Protein AF-Q2HRL3-F1 (afdb_monomer_lite)

Organism: Medicago truncatula (NCBI:txid3880)

Structure (mmCIF, N/CA/C/O backbone):
data_AF-Q2HRL3-F1
#
_entry.id   AF-Q2HRL3-F1
#
loop_
_atom_site.group_PDB
_atom_site.id
_atom_site.type_symbol
_atom_site.label_atom_id
_atom_site.label_alt_id
_atom_site.label_comp_id
_atom_site.label_asym_id
_atom_site.label_entity_id
_atom_site.label_seq_id
_atom_site.pdbx_PDB_ins_code
_atom_site.Cartn_x
_atom_site.Cartn_y
_atom_site.Cartn_z
_atom_site.occupancy
_atom_site.B_iso_or_equiv
_atom_site.auth_seq_id
_atom_site.auth_comp_id
_atom_site.auth_asym_id
_atom_site.auth_atom_id
_atom_site.pdbx_PDB_model_num
ATOM 1 N N . MET A 1 1 ? -5.397 3.783 35.786 1.00 49.31 1 MET A N 1
ATOM 2 C CA . MET A 1 1 ? -4.956 3.865 34.378 1.00 49.31 1 MET A CA 1
ATOM 3 C C . MET A 1 1 ? -6.092 3.307 33.542 1.00 49.31 1 MET A C 1
ATOM 5 O O . MET A 1 1 ? -6.297 2.099 33.547 1.00 49.31 1 MET A O 1
ATOM 9 N N . SER A 1 2 ? -6.947 4.185 33.018 1.00 52.50 2 SER A N 1
ATOM 10 C CA . SER A 1 2 ? -8.260 3.784 32.506 1.00 52.50 2 SER A CA 1
ATOM 11 C C . SER A 1 2 ? -8.126 3.059 31.171 1.00 52.50 2 SER A C 1
ATOM 13 O O . SER A 1 2 ? -7.244 3.355 30.371 1.00 52.50 2 SER A O 1
ATOM 15 N N . VAL A 1 3 ? -9.019 2.103 30.916 1.00 60.94 3 VAL A N 1
ATOM 16 C CA . VAL A 1 3 ? -9.047 1.291 29.686 1.00 60.94 3 VAL A CA 1
ATOM 17 C C . VAL A 1 3 ? -9.097 2.173 28.423 1.00 60.94 3 VAL A C 1
ATOM 19 O O . VAL A 1 3 ? -8.489 1.825 27.410 1.00 60.94 3 VAL A O 1
ATOM 22 N N . GLN A 1 4 ? -9.717 3.361 28.498 1.00 55.03 4 GLN A N 1
ATOM 23 C CA . GLN A 1 4 ? -9.655 4.381 27.443 1.00 55.03 4 GLN A CA 1
ATOM 24 C C . GLN A 1 4 ? -8.222 4.825 27.092 1.00 55.03 4 GLN A C 1
ATOM 26 O O . GLN A 1 4 ? -7.912 4.944 25.908 1.00 55.03 4 GLN A O 1
ATOM 31 N N . ASP A 1 5 ? -7.331 5.017 28.067 1.00 53.88 5 ASP A N 1
ATOM 32 C CA . ASP A 1 5 ? -5.960 5.490 27.824 1.00 53.88 5 ASP A CA 1
ATOM 33 C C . ASP A 1 5 ? -5.135 4.437 27.071 1.00 53.88 5 ASP A C 1
ATOM 35 O O . ASP A 1 5 ? -4.342 4.764 26.185 1.00 53.88 5 ASP A O 1
ATOM 39 N N . ALA A 1 6 ? -5.371 3.152 27.354 1.00 58.97 6 ALA A N 1
ATOM 40 C CA . ALA A 1 6 ? -4.734 2.042 26.648 1.00 58.97 6 ALA A CA 1
ATOM 41 C C . ALA A 1 6 ? -5.217 1.920 25.191 1.00 58.97 6 ALA A C 1
ATOM 43 O O . ALA A 1 6 ? -4.416 1.644 24.293 1.00 58.97 6 ALA A O 1
ATOM 44 N N . ILE A 1 7 ? -6.508 2.163 24.938 1.00 60.41 7 ILE A N 1
ATOM 45 C CA . ILE A 1 7 ? -7.090 2.171 23.587 1.00 60.41 7 ILE A CA 1
ATOM 46 C C . ILE A 1 7 ? -6.554 3.360 22.781 1.00 60.41 7 ILE A C 1
ATOM 48 O O . ILE A 1 7 ? -6.109 3.181 21.647 1.00 60.41 7 ILE A O 1
ATOM 52 N N . VAL A 1 8 ? -6.526 4.558 23.372 1.00 60.56 8 VAL A N 1
ATOM 53 C CA . VAL A 1 8 ? -6.004 5.775 22.728 1.00 60.56 8 VAL A CA 1
ATOM 54 C C . VAL A 1 8 ? -4.505 5.647 22.441 1.00 60.56 8 VAL A C 1
ATOM 56 O O . VAL A 1 8 ? -4.049 6.006 21.354 1.00 60.56 8 VAL A O 1
ATOM 59 N N . THR A 1 9 ? -3.735 5.063 23.360 1.00 60.50 9 THR A N 1
ATOM 60 C CA . THR A 1 9 ? -2.299 4.817 23.162 1.00 60.50 9 THR A CA 1
ATOM 61 C C . THR A 1 9 ? -2.055 3.789 22.055 1.00 60.50 9 THR A C 1
ATOM 63 O O . THR A 1 9 ? -1.253 4.049 21.159 1.00 60.50 9 THR A O 1
ATOM 66 N N . LYS A 1 10 ? -2.803 2.673 22.021 1.00 61.19 10 LYS A N 1
ATOM 67 C CA . LYS A 1 10 ? -2.750 1.705 20.907 1.00 61.19 10 LYS A CA 1
ATOM 68 C C . LYS A 1 10 ? -3.118 2.341 19.566 1.00 61.19 10 LYS A C 1
ATOM 70 O O . LYS A 1 10 ? -2.436 2.106 18.573 1.00 61.19 10 LYS A O 1
ATOM 75 N N . PHE A 1 11 ? -4.149 3.180 19.528 1.00 63.16 11 PHE A N 1
ATOM 76 C CA . PHE A 1 11 ? -4.565 3.877 18.313 1.00 63.16 11 PHE A CA 1
ATOM 77 C C . PHE A 1 11 ? -3.486 4.843 17.792 1.00 63.16 11 PHE A C 1
ATOM 79 O O . PHE A 1 11 ? -3.196 4.876 16.593 1.00 63.16 11 PHE A O 1
ATOM 86 N N . ASN A 1 12 ? -2.843 5.593 18.692 1.00 60.88 12 ASN A N 1
ATOM 87 C CA . ASN A 1 12 ? -1.748 6.501 18.346 1.00 60.88 12 ASN A CA 1
ATOM 88 C C . ASN A 1 12 ? -0.486 5.757 17.889 1.00 60.88 12 ASN A C 1
ATOM 90 O O . ASN A 1 12 ? 0.169 6.208 16.949 1.00 60.88 12 ASN A O 1
ATOM 94 N N . LEU A 1 13 ? -0.186 4.599 18.483 1.00 63.16 13 LEU A N 1
ATOM 95 C CA . LEU A 1 13 ? 0.903 3.730 18.033 1.00 63.16 13 LEU A CA 1
ATOM 96 C C . LEU A 1 13 ? 0.655 3.231 16.604 1.00 63.16 13 LEU A C 1
ATOM 98 O O . LEU A 1 13 ? 1.516 3.399 15.747 1.00 63.16 13 LEU A O 1
ATOM 102 N N . ILE A 1 14 ? -0.549 2.740 16.296 1.00 64.06 14 ILE A N 1
ATOM 103 C CA . ILE A 1 14 ? -0.907 2.241 14.954 1.00 64.06 14 ILE A CA 1
ATOM 104 C C . ILE A 1 14 ? -0.824 3.346 13.896 1.00 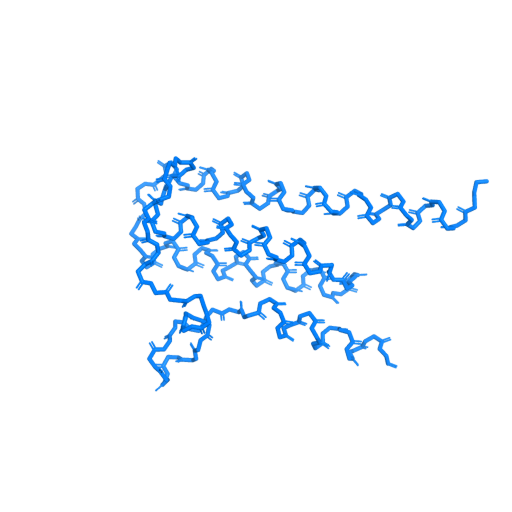64.06 14 ILE A C 1
ATOM 106 O O . ILE A 1 14 ? -0.359 3.108 12.777 1.00 64.06 14 ILE A O 1
ATOM 110 N N . LYS A 1 15 ? -1.253 4.565 14.246 1.00 62.41 15 LYS A N 1
ATOM 111 C CA . LYS A 1 15 ? -1.208 5.729 13.353 1.00 62.41 15 LYS A CA 1
ATOM 112 C C . LYS A 1 15 ? 0.202 6.005 12.829 1.00 62.41 15 LYS A C 1
ATOM 114 O O . LYS A 1 15 ? 0.333 6.443 11.687 1.00 62.41 15 LYS A O 1
ATOM 119 N N . CYS A 1 16 ? 1.226 5.756 13.640 1.00 64.06 16 CYS A N 1
ATOM 120 C CA . CYS A 1 16 ? 2.621 5.994 13.283 1.00 64.06 16 CYS A CA 1
ATOM 121 C C . CYS A 1 16 ? 3.315 4.720 12.787 1.00 64.06 16 CYS A C 1
ATOM 123 O O . CYS A 1 16 ? 4.016 4.763 11.779 1.00 64.06 16 CYS A O 1
ATOM 125 N N . GLU A 1 17 ? 3.092 3.584 13.445 1.00 74.44 17 GLU A N 1
ATOM 126 C CA . GLU A 1 17 ? 3.830 2.346 13.199 1.00 74.44 17 GLU A CA 1
ATOM 127 C C . GLU A 1 17 ? 3.462 1.711 11.856 1.00 74.44 17 GLU A C 1
ATOM 129 O O . GLU A 1 17 ? 4.346 1.374 11.070 1.00 74.44 17 GLU A O 1
ATOM 134 N N . LEU A 1 18 ? 2.167 1.588 11.545 1.00 74.44 18 LEU A N 1
ATOM 135 C CA . LEU A 1 18 ? 1.711 0.942 10.316 1.00 74.44 18 LEU A CA 1
ATOM 136 C C . LEU A 1 18 ? 2.263 1.617 9.046 1.00 74.44 18 LEU A C 1
ATOM 138 O O . LEU A 1 18 ? 2.893 0.926 8.235 1.00 74.44 18 LEU A O 1
ATOM 142 N N . PRO A 1 19 ? 2.051 2.933 8.828 1.00 74.56 19 PRO A N 1
ATOM 143 C CA . PRO A 1 19 ? 2.570 3.590 7.637 1.00 74.56 19 PRO A CA 1
ATOM 144 C C . PRO A 1 19 ? 4.099 3.586 7.622 1.00 74.56 19 PRO A C 1
ATOM 146 O O . PRO A 1 19 ? 4.672 3.325 6.568 1.00 74.56 19 PRO A O 1
ATOM 149 N N . PHE A 1 20 ? 4.764 3.782 8.766 1.00 78.62 20 PHE A N 1
ATOM 150 C CA . PHE A 1 20 ? 6.226 3.742 8.850 1.00 78.62 20 PHE A CA 1
ATOM 151 C C . PHE A 1 20 ? 6.788 2.378 8.433 1.00 78.62 20 PHE A C 1
ATOM 153 O O . PHE A 1 20 ? 7.697 2.300 7.611 1.00 78.62 20 PHE A O 1
ATOM 160 N N . ARG A 1 21 ? 6.193 1.284 8.915 1.00 80.31 21 ARG A N 1
ATOM 161 C CA . ARG A 1 21 ? 6.623 -0.085 8.602 1.00 80.31 21 ARG A CA 1
ATOM 162 C C . ARG A 1 21 ? 6.420 -0.431 7.126 1.00 80.31 21 ARG A C 1
ATOM 164 O O . ARG A 1 21 ? 7.227 -1.154 6.541 1.00 80.31 21 ARG A O 1
ATOM 171 N N . ILE A 1 22 ? 5.357 0.088 6.508 1.00 78.44 22 ILE A N 1
ATOM 172 C CA . ILE A 1 22 ? 5.103 -0.071 5.069 1.00 78.44 22 ILE A CA 1
ATOM 173 C C . ILE A 1 22 ? 6.103 0.750 4.250 1.00 78.44 22 ILE A C 1
ATOM 175 O O . ILE A 1 22 ? 6.678 0.213 3.304 1.00 78.44 22 ILE A O 1
ATOM 179 N N . ILE A 1 23 ? 6.347 2.007 4.629 1.00 76.31 23 ILE A N 1
ATOM 180 C CA . ILE A 1 23 ? 7.321 2.889 3.972 1.00 76.31 23 ILE A CA 1
ATOM 181 C C . ILE A 1 23 ? 8.722 2.274 4.041 1.00 76.31 23 ILE A C 1
ATOM 183 O O . ILE A 1 23 ? 9.362 2.118 3.008 1.00 76.31 23 ILE A O 1
ATOM 187 N N . TYR A 1 24 ? 9.146 1.803 5.213 1.00 80.38 24 TYR A N 1
ATOM 188 C CA . TYR A 1 24 ? 10.445 1.159 5.398 1.00 80.38 24 TYR A CA 1
ATOM 189 C C . TYR A 1 24 ? 10.616 -0.098 4.525 1.00 80.38 24 TYR A C 1
ATOM 191 O O . TYR A 1 24 ? 11.650 -0.301 3.887 1.00 80.38 24 TYR A O 1
ATOM 199 N N . ARG A 1 25 ? 9.578 -0.944 4.419 1.00 78.38 25 ARG A N 1
ATOM 200 C CA . ARG A 1 25 ? 9.605 -2.107 3.509 1.00 78.38 25 ARG A CA 1
ATOM 201 C C . ARG A 1 25 ? 9.708 -1.687 2.045 1.00 78.38 25 ARG A C 1
ATOM 203 O O . ARG A 1 25 ? 10.449 -2.309 1.289 1.00 78.38 25 ARG A O 1
ATOM 210 N N . ILE A 1 26 ? 8.972 -0.650 1.658 1.00 75.69 26 ILE A N 1
ATOM 211 C CA . ILE A 1 26 ? 8.984 -0.081 0.309 1.00 75.69 26 ILE A CA 1
ATOM 212 C C . ILE A 1 26 ? 10.379 0.454 -0.052 1.00 75.69 26 ILE A C 1
ATOM 214 O O . ILE A 1 26 ? 10.873 0.178 -1.146 1.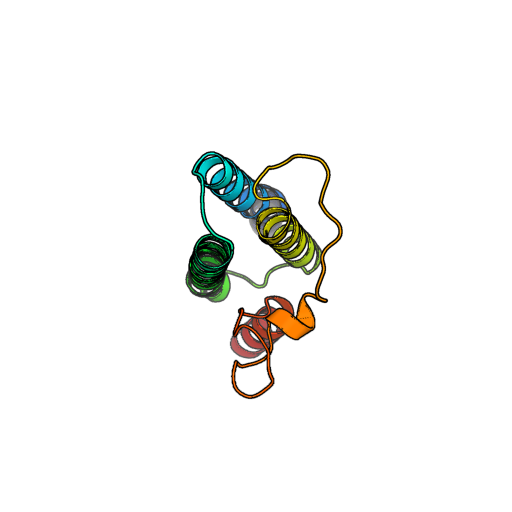00 75.69 26 ILE A O 1
ATOM 218 N N . GLU A 1 27 ? 11.035 1.165 0.864 1.00 73.06 27 GLU A N 1
ATOM 219 C CA . GLU A 1 27 ? 12.397 1.679 0.683 1.00 73.06 27 GLU A CA 1
ATOM 220 C C . GLU A 1 27 ? 13.420 0.550 0.529 1.00 73.06 27 GLU A C 1
ATOM 222 O O . GLU A 1 27 ? 14.229 0.563 -0.400 1.00 73.06 27 GLU A O 1
ATOM 227 N N . ASN A 1 28 ? 13.313 -0.496 1.350 1.00 76.06 28 ASN A N 1
ATOM 228 C CA . ASN A 1 28 ? 14.180 -1.670 1.244 1.00 76.06 28 ASN A CA 1
ATOM 229 C C . ASN A 1 28 ? 13.979 -2.467 -0.055 1.00 76.06 28 ASN A C 1
ATOM 231 O O . ASN A 1 28 ? 14.882 -3.180 -0.494 1.00 76.06 28 ASN A O 1
ATOM 235 N N . TRP A 1 29 ? 12.807 -2.385 -0.684 1.00 72.50 29 TRP A N 1
ATOM 236 C CA . TRP A 1 29 ? 12.553 -3.024 -1.980 1.00 72.50 29 TRP A CA 1
ATOM 237 C C . TRP A 1 29 ? 12.970 -2.162 -3.157 1.00 72.50 29 TRP A C 1
ATOM 239 O O . TRP A 1 29 ? 13.383 -2.688 -4.185 1.00 72.50 29 TRP A O 1
ATOM 249 N N . SER A 1 30 ? 12.898 -0.847 -2.997 1.00 62.03 30 SER A N 1
ATOM 250 C CA . SER A 1 30 ? 13.290 0.137 -3.997 1.00 62.03 30 SER A CA 1
ATOM 251 C C . SER A 1 30 ? 14.765 0.043 -4.411 1.00 62.03 30 SER A C 1
ATOM 253 O O . SER A 1 30 ? 15.091 0.343 -5.561 1.00 62.03 30 SER A O 1
ATOM 255 N N . SER A 1 31 ? 15.657 -0.401 -3.521 1.00 57.06 31 SER A N 1
ATOM 256 C CA . SER A 1 31 ? 17.078 -0.577 -3.850 1.00 57.06 31 SER A CA 1
ATOM 257 C C . SER A 1 31 ? 17.337 -1.704 -4.859 1.00 57.06 31 SER A C 1
ATOM 259 O O . SER A 1 31 ? 18.393 -1.734 -5.488 1.00 57.06 31 SER A O 1
ATOM 261 N N . LYS A 1 32 ? 16.371 -2.610 -5.060 1.00 61.62 32 LYS A N 1
ATOM 262 C CA . LYS A 1 32 ? 16.451 -3.715 -6.018 1.00 61.62 32 LYS A CA 1
ATOM 263 C C . LYS A 1 32 ? 15.860 -3.244 -7.349 1.00 61.62 32 LYS A C 1
ATOM 265 O O . LYS A 1 32 ? 14.741 -2.736 -7.376 1.00 61.62 32 LYS A O 1
ATOM 270 N N . PHE A 1 33 ? 16.587 -3.401 -8.456 1.00 67.12 33 PHE A N 1
ATOM 271 C CA . PHE A 1 33 ? 16.162 -3.005 -9.810 1.00 67.12 33 PHE A CA 1
ATOM 272 C C . PHE A 1 33 ? 14.920 -3.788 -10.290 1.00 67.12 33 PHE A C 1
ATOM 274 O O . PHE A 1 33 ? 15.005 -4.704 -11.100 1.00 67.12 33 PHE A O 1
ATOM 281 N N . LEU A 1 34 ? 13.741 -3.449 -9.769 1.00 74.94 34 LEU A N 1
ATOM 282 C CA . LEU A 1 34 ? 12.471 -4.096 -10.090 1.00 74.94 34 LEU A CA 1
ATOM 283 C C . LEU A 1 34 ? 11.799 -3.421 -11.286 1.00 74.94 34 LEU A C 1
ATOM 285 O O . LEU A 1 34 ? 11.704 -2.188 -11.343 1.00 74.94 34 LEU A O 1
ATOM 289 N N . SER A 1 35 ? 11.250 -4.243 -12.183 1.00 83.25 35 SER A N 1
ATOM 290 C CA . SER A 1 35 ? 10.351 -3.807 -13.255 1.00 83.25 35 SER A CA 1
ATOM 291 C C . SER A 1 35 ? 9.043 -3.231 -12.692 1.00 83.25 35 SER A C 1
ATOM 293 O O . SER A 1 35 ? 8.659 -3.522 -11.556 1.00 83.25 35 SER A O 1
ATOM 295 N N . TYR A 1 36 ? 8.311 -2.443 -13.489 1.00 81.06 36 TYR A N 1
ATOM 296 C CA . TYR A 1 36 ? 7.003 -1.901 -13.083 1.00 81.06 36 TYR A CA 1
ATOM 297 C C . TYR A 1 36 ? 6.013 -2.995 -12.664 1.00 81.06 36 TYR A C 1
ATOM 299 O O . TYR A 1 36 ? 5.337 -2.857 -11.645 1.00 81.06 36 TYR A O 1
ATOM 307 N N . ALA A 1 37 ? 5.975 -4.106 -13.405 1.00 84.25 37 ALA A N 1
ATOM 308 C CA . ALA A 1 37 ? 5.144 -5.258 -13.068 1.00 84.25 37 ALA A CA 1
ATOM 309 C C . ALA A 1 37 ? 5.561 -5.898 -11.730 1.00 84.25 37 ALA A C 1
ATOM 311 O O . ALA A 1 37 ? 4.702 -6.225 -10.912 1.00 84.25 37 ALA A O 1
ATOM 312 N N . GLY A 1 38 ? 6.869 -6.007 -11.464 1.00 86.69 38 GLY A N 1
ATOM 313 C CA . GLY A 1 38 ? 7.386 -6.502 -10.186 1.00 86.69 38 GLY A CA 1
ATOM 314 C C . GLY A 1 38 ? 7.002 -5.603 -9.008 1.00 86.69 38 GLY A C 1
ATOM 315 O O . GLY A 1 38 ? 6.519 -6.089 -7.986 1.00 86.69 38 GLY A O 1
ATOM 316 N N . ARG A 1 39 ? 7.123 -4.279 -9.167 1.00 85.50 39 ARG A N 1
ATOM 317 C CA . ARG A 1 39 ? 6.696 -3.303 -8.145 1.00 85.50 39 ARG A CA 1
ATOM 318 C C . ARG A 1 39 ? 5.200 -3.390 -7.868 1.00 85.50 39 ARG A C 1
ATOM 320 O O . ARG A 1 39 ? 4.793 -3.378 -6.710 1.00 85.50 39 ARG A O 1
ATOM 327 N N . LEU A 1 40 ? 4.387 -3.521 -8.915 1.00 87.00 40 LEU A N 1
ATOM 328 C CA . LEU A 1 40 ? 2.943 -3.689 -8.789 1.00 87.00 40 LEU A CA 1
ATOM 329 C C . LEU A 1 40 ? 2.584 -4.956 -8.003 1.00 87.00 40 LEU A C 1
ATOM 331 O O . LEU A 1 40 ? 1.730 -4.908 -7.118 1.00 87.00 40 LEU A O 1
ATOM 335 N N . GLN A 1 41 ? 3.244 -6.076 -8.296 1.00 88.25 41 GLN A N 1
ATOM 336 C CA . GLN A 1 41 ? 3.009 -7.335 -7.592 1.00 88.25 41 GLN A CA 1
ATOM 337 C C . GLN A 1 41 ? 3.389 -7.240 -6.107 1.00 88.25 41 GLN A C 1
ATOM 339 O O . GLN A 1 41 ? 2.643 -7.713 -5.249 1.00 88.25 41 GLN A O 1
ATOM 344 N N . LEU A 1 42 ? 4.499 -6.567 -5.788 1.00 86.62 42 LEU A N 1
ATOM 345 C CA . LEU A 1 42 ? 4.902 -6.302 -4.404 1.00 86.62 42 LEU A CA 1
ATOM 346 C C . LEU A 1 42 ? 3.880 -5.435 -3.662 1.00 86.62 42 LEU A C 1
ATOM 348 O O . LEU A 1 42 ? 3.503 -5.766 -2.539 1.00 86.62 42 LEU A O 1
ATOM 352 N N . ILE A 1 43 ? 3.384 -4.367 -4.296 1.00 86.94 43 ILE A N 1
ATOM 353 C CA . ILE A 1 43 ? 2.329 -3.519 -3.720 1.00 86.94 43 ILE A CA 1
ATOM 354 C C . ILE A 1 43 ? 1.088 -4.356 -3.415 1.00 86.94 43 ILE A C 1
ATOM 356 O O . ILE A 1 43 ? 0.572 -4.283 -2.304 1.00 86.94 43 ILE A O 1
ATOM 360 N N . LYS A 1 44 ? 0.632 -5.189 -4.357 1.00 88.25 44 LYS A N 1
ATOM 361 C CA . LYS A 1 44 ? -0.524 -6.070 -4.138 1.00 88.25 44 LYS A CA 1
ATOM 362 C C . LYS A 1 44 ? -0.319 -7.005 -2.955 1.00 88.25 44 LYS A C 1
ATOM 364 O O . LYS A 1 44 ? -1.208 -7.115 -2.120 1.00 88.25 44 LYS A O 1
ATOM 369 N N . SER A 1 45 ? 0.851 -7.634 -2.863 1.00 87.56 45 SER A N 1
ATOM 370 C CA . SER A 1 45 ? 1.184 -8.533 -1.757 1.00 87.56 45 SER A CA 1
ATOM 371 C C . SER A 1 45 ? 1.178 -7.810 -0.404 1.00 87.56 45 SER A C 1
ATOM 373 O O . SER A 1 45 ? 0.605 -8.319 0.558 1.00 87.56 45 SER A O 1
ATOM 375 N N . VAL A 1 46 ? 1.739 -6.596 -0.320 1.00 85.06 46 VAL A N 1
ATOM 376 C CA . VAL A 1 46 ? 1.711 -5.800 0.922 1.00 85.06 46 VAL A CA 1
ATOM 377 C C . VAL A 1 46 ? 0.307 -5.373 1.278 1.00 85.06 46 VAL A C 1
ATOM 379 O O . VAL A 1 46 ? -0.086 -5.548 2.424 1.00 85.06 46 VAL A O 1
ATOM 382 N N . LEU A 1 47 ? -0.438 -4.816 0.325 1.00 84.62 47 LEU A N 1
ATOM 383 C CA . LEU A 1 47 ? -1.798 -4.348 0.569 1.00 84.62 47 LEU A CA 1
ATOM 384 C C . LEU A 1 47 ? -2.702 -5.498 1.007 1.00 84.62 47 LEU A C 1
ATOM 386 O O . LEU A 1 47 ? -3.470 -5.325 1.945 1.00 84.62 47 LEU A O 1
ATOM 390 N N . PHE A 1 48 ? -2.545 -6.678 0.406 1.00 85.69 48 PHE A N 1
ATOM 391 C CA . PHE A 1 48 ? -3.250 -7.879 0.832 1.00 85.69 48 PHE A CA 1
ATOM 392 C C . PHE A 1 48 ? -2.855 -8.306 2.250 1.00 85.69 48 PHE A C 1
ATOM 394 O O . PHE A 1 48 ? -3.724 -8.546 3.077 1.00 85.69 48 PHE A O 1
ATOM 401 N N . GLY A 1 49 ? -1.560 -8.331 2.583 1.00 83.81 49 GLY A N 1
ATOM 402 C CA . GLY A 1 49 ? -1.114 -8.637 3.947 1.00 83.81 49 GLY A CA 1
ATOM 403 C C . GLY A 1 49 ? -1.617 -7.623 4.980 1.00 83.81 49 GLY A C 1
ATOM 404 O O . GLY A 1 49 ? -2.018 -8.002 6.079 1.00 83.81 49 GLY A O 1
ATOM 405 N N . VAL A 1 50 ? -1.646 -6.337 4.614 1.00 80.00 50 VAL A N 1
ATOM 406 C CA . VAL A 1 50 ? -2.199 -5.276 5.460 1.00 80.00 50 VAL A CA 1
ATOM 407 C C . VAL A 1 50 ? -3.697 -5.494 5.657 1.00 80.00 50 VAL A C 1
ATOM 409 O O . VAL A 1 50 ? -4.184 -5.456 6.778 1.00 80.00 50 VAL A O 1
ATOM 412 N N . GLN A 1 51 ? -4.426 -5.779 4.587 1.00 78.75 51 GLN A N 1
ATOM 413 C CA . GLN A 1 51 ? -5.850 -6.058 4.656 1.00 78.75 51 GLN A CA 1
ATOM 414 C C . GLN A 1 51 ? -6.138 -7.274 5.546 1.00 78.75 51 GLN A C 1
ATOM 416 O O . GLN A 1 51 ? -6.897 -7.151 6.500 1.00 78.75 51 GLN A O 1
ATOM 421 N N . THR A 1 52 ? -5.526 -8.428 5.285 1.00 81.06 52 THR A N 1
ATOM 422 C CA . THR A 1 52 ? -5.838 -9.683 5.989 1.00 81.06 52 THR A CA 1
ATOM 423 C C . THR A 1 52 ? -5.508 -9.613 7.476 1.00 81.06 52 THR A C 1
ATOM 425 O O . THR A 1 52 ? -6.288 -10.100 8.287 1.00 81.06 52 THR A O 1
ATOM 428 N N . TYR A 1 53 ? -4.395 -8.974 7.845 1.00 81.06 53 TYR A N 1
ATOM 429 C CA . TYR A 1 53 ? -4.018 -8.835 9.248 1.00 81.06 53 TYR A CA 1
ATOM 430 C C . TYR A 1 53 ? -4.806 -7.719 9.939 1.00 81.06 53 TYR A C 1
ATOM 432 O O . TYR A 1 53 ? -5.457 -7.953 10.947 1.00 81.06 53 TYR A O 1
ATOM 440 N N . TRP A 1 54 ? -4.800 -6.498 9.398 1.00 74.25 54 TRP A N 1
ATOM 441 C CA . TRP A 1 54 ? -5.338 -5.345 10.124 1.00 74.25 54 TRP A CA 1
ATOM 442 C C . TRP A 1 54 ? -6.864 -5.291 10.124 1.00 74.25 54 TRP A C 1
ATOM 444 O O . TRP A 1 54 ? -7.422 -4.819 11.108 1.00 74.25 54 TRP A O 1
ATOM 454 N N . SER A 1 55 ? -7.544 -5.833 9.103 1.00 69.62 55 SER A N 1
ATOM 455 C CA . SER A 1 55 ? -9.020 -5.875 9.074 1.00 69.62 55 SER A CA 1
ATOM 456 C C . SER A 1 55 ? -9.632 -6.759 10.160 1.00 69.62 55 SER A C 1
ATOM 458 O O . SER A 1 55 ? -10.793 -6.572 10.508 1.00 69.62 55 SER A O 1
ATOM 460 N N . GLN A 1 56 ? -8.871 -7.718 10.693 1.00 68.38 56 GLN A N 1
ATOM 461 C CA . GLN A 1 56 ? -9.315 -8.554 11.808 1.00 68.38 56 GLN A CA 1
ATOM 462 C C . GLN A 1 56 ? -9.166 -7.846 13.152 1.00 68.38 56 GLN A C 1
ATOM 464 O O . GLN A 1 56 ? -9.869 -8.186 14.098 1.00 68.38 56 GLN A O 1
ATOM 469 N N . VAL A 1 57 ? -8.241 -6.888 13.244 1.00 71.00 57 VAL A N 1
ATOM 470 C CA . VAL A 1 57 ? -7.854 -6.290 14.520 1.00 71.00 57 VAL A CA 1
ATOM 471 C C . VAL A 1 57 ? -8.521 -4.925 14.714 1.00 71.00 57 VAL A C 1
ATOM 473 O O . VAL A 1 57 ? -9.002 -4.666 15.811 1.00 71.00 57 VAL A O 1
ATOM 476 N N . PHE A 1 58 ? -8.595 -4.061 13.685 1.00 71.06 58 PHE A N 1
ATOM 477 C CA . PHE A 1 58 ? -9.133 -2.696 13.819 1.00 71.06 58 PHE A CA 1
ATOM 478 C C . PHE A 1 58 ? -9.662 -2.073 12.513 1.00 71.06 58 PHE A C 1
ATOM 480 O O . PHE A 1 58 ? -9.223 -2.399 11.411 1.00 71.06 58 PHE A O 1
ATOM 487 N N . VAL A 1 59 ? -10.520 -1.056 12.660 1.00 75.56 59 VAL A N 1
ATOM 488 C CA . VAL A 1 59 ? -10.850 -0.098 11.590 1.00 75.56 59 VAL A CA 1
ATOM 489 C C . VAL A 1 59 ? -9.717 0.918 11.437 1.00 75.56 59 VAL A C 1
ATOM 491 O O . VAL A 1 59 ? -9.317 1.576 12.400 1.00 75.56 59 VAL A O 1
ATOM 494 N N . LEU A 1 60 ? -9.214 1.095 10.216 1.00 77.75 60 LEU A N 1
ATOM 495 C CA . LEU A 1 60 ? -8.113 2.011 9.933 1.00 77.75 60 LEU A CA 1
ATOM 496 C C . LEU A 1 60 ? -8.628 3.448 9.737 1.00 77.75 60 LEU A C 1
ATOM 498 O O . LEU A 1 60 ? -9.568 3.684 8.971 1.00 77.75 60 LEU A O 1
ATOM 502 N N . PRO A 1 61 ? -7.997 4.461 10.358 1.00 81.31 61 PRO A N 1
ATOM 503 C CA . PRO A 1 61 ? -8.363 5.848 10.115 1.00 81.31 61 PRO A CA 1
ATOM 504 C C . PRO A 1 61 ? -7.969 6.276 8.696 1.00 81.31 61 PRO A C 1
ATOM 506 O O . PRO A 1 61 ? -6.873 5.983 8.214 1.00 81.31 61 PRO A O 1
ATOM 509 N N . GLN A 1 62 ? -8.822 7.073 8.045 1.00 81.06 62 GLN A N 1
ATOM 510 C CA . GLN A 1 62 ? -8.627 7.499 6.650 1.00 81.06 62 GLN A CA 1
ATOM 511 C C . GLN A 1 62 ? -7.272 8.177 6.386 1.00 81.06 62 GLN A C 1
ATOM 513 O O . GLN A 1 62 ? -6.722 8.062 5.291 1.00 81.06 62 GLN A O 1
ATOM 518 N N . LYS A 1 63 ? -6.713 8.880 7.383 1.00 82.12 63 LYS A N 1
ATOM 519 C CA . LYS A 1 63 ? -5.388 9.514 7.283 1.00 82.12 63 LYS A CA 1
ATOM 520 C C . LYS A 1 63 ? -4.282 8.483 7.031 1.00 82.12 63 LYS A C 1
ATOM 522 O O . LYS A 1 63 ? -3.432 8.709 6.178 1.00 82.12 63 LYS A O 1
ATOM 527 N N . VAL A 1 64 ? -4.329 7.344 7.720 1.00 82.19 64 VAL A N 1
ATOM 528 C CA . VAL A 1 64 ? -3.344 6.263 7.568 1.00 82.19 64 VAL A CA 1
ATOM 529 C C . VAL A 1 64 ? -3.488 5.595 6.204 1.00 82.19 64 VAL A C 1
ATOM 531 O O . VAL A 1 64 ? -2.490 5.394 5.518 1.00 82.19 64 VAL A O 1
ATOM 534 N N . LEU A 1 65 ? -4.723 5.354 5.751 1.00 82.25 65 LEU A N 1
ATOM 535 C CA . LEU A 1 65 ? -4.977 4.809 4.412 1.00 82.25 65 LEU A CA 1
ATOM 536 C C . LEU A 1 65 ? -4.393 5.706 3.312 1.00 82.25 65 LEU A C 1
ATOM 538 O O . LEU A 1 65 ? -3.729 5.213 2.402 1.00 82.25 65 LEU A O 1
ATOM 542 N N . LYS A 1 66 ? -4.580 7.030 3.424 1.00 83.69 66 LYS A N 1
ATOM 543 C CA . LYS A 1 66 ? -4.010 8.010 2.485 1.00 83.69 66 LYS A CA 1
ATOM 544 C C . LYS A 1 66 ? -2.479 7.996 2.488 1.00 83.69 66 LYS A C 1
ATOM 546 O O . LYS A 1 66 ? -1.880 8.071 1.416 1.00 83.69 66 LYS A O 1
ATOM 551 N N . LEU A 1 67 ? -1.843 7.881 3.656 1.00 84.00 67 LEU A N 1
ATOM 552 C CA . LEU A 1 67 ? -0.381 7.782 3.758 1.00 84.00 67 LEU A CA 1
ATOM 553 C C . LEU A 1 67 ? 0.145 6.520 3.065 1.00 84.00 67 LEU A C 1
ATOM 555 O O . LEU A 1 67 ? 1.062 6.611 2.251 1.00 84.00 67 LEU A O 1
ATOM 559 N N . ILE A 1 68 ? -0.483 5.366 3.312 1.00 83.56 68 ILE A N 1
ATOM 560 C CA . ILE A 1 68 ? -0.117 4.092 2.675 1.00 83.56 68 ILE A CA 1
ATOM 561 C C . ILE A 1 68 ? -0.290 4.179 1.158 1.00 83.56 68 ILE A C 1
ATOM 563 O O . ILE A 1 68 ? 0.628 3.858 0.407 1.00 83.56 68 ILE A O 1
ATOM 567 N N . GLN A 1 69 ? -1.441 4.676 0.700 1.00 85.38 69 GLN A N 1
ATOM 568 C CA . GLN A 1 69 ? -1.728 4.875 -0.719 1.00 85.38 69 GLN A CA 1
ATOM 569 C C . GLN A 1 69 ? -0.681 5.778 -1.384 1.00 85.38 69 GLN A C 1
ATOM 571 O O . GLN A 1 69 ? -0.226 5.497 -2.492 1.00 85.38 69 GLN A O 1
ATOM 576 N N . THR A 1 70 ? -0.265 6.844 -0.697 1.00 84.25 70 THR A N 1
ATOM 577 C CA . THR A 1 70 ? 0.759 7.773 -1.189 1.00 84.25 70 THR A CA 1
ATOM 578 C C . THR A 1 70 ? 2.119 7.088 -1.294 1.00 84.25 70 THR A C 1
ATOM 580 O O . THR A 1 70 ? 2.755 7.178 -2.342 1.00 84.25 70 THR A O 1
ATOM 583 N N . ALA A 1 71 ? 2.530 6.333 -0.273 1.00 82.81 71 ALA A N 1
ATOM 584 C CA . ALA A 1 71 ? 3.777 5.570 -0.294 1.00 82.81 71 ALA A CA 1
ATOM 585 C C . ALA A 1 71 ? 3.805 4.536 -1.434 1.00 82.81 71 ALA A C 1
ATOM 587 O O . ALA A 1 71 ? 4.766 4.481 -2.203 1.00 82.81 71 ALA A O 1
ATOM 588 N N . CYS A 1 72 ? 2.724 3.768 -1.615 1.00 83.81 72 CYS A N 1
ATOM 589 C CA . CYS A 1 72 ? 2.611 2.810 -2.716 1.00 83.81 72 CYS A CA 1
ATOM 590 C C . CYS A 1 72 ? 2.627 3.503 -4.088 1.00 83.81 72 CYS A C 1
ATOM 592 O O . CYS A 1 72 ? 3.246 2.998 -5.025 1.00 83.81 72 CYS A O 1
ATOM 594 N N . ARG A 1 73 ? 1.991 4.676 -4.213 1.00 84.06 73 ARG A N 1
ATOM 595 C CA . ARG A 1 73 ? 1.995 5.478 -5.444 1.00 84.06 73 ARG A CA 1
ATOM 596 C C . ARG A 1 73 ? 3.395 5.964 -5.798 1.00 84.06 73 ARG A C 1
ATOM 598 O O . ARG A 1 73 ? 3.809 5.799 -6.943 1.00 84.06 73 ARG A O 1
ATOM 605 N N . VAL A 1 74 ? 4.130 6.517 -4.837 1.00 81.75 74 VAL A N 1
ATOM 606 C CA . VAL A 1 74 ? 5.515 6.965 -5.049 1.00 81.75 74 VAL A CA 1
ATOM 607 C C . VAL A 1 74 ? 6.405 5.782 -5.435 1.00 81.75 74 VAL A C 1
ATOM 609 O O . VAL A 1 74 ? 7.162 5.872 -6.401 1.00 81.75 74 VAL A O 1
ATOM 612 N N . PHE A 1 75 ? 6.262 4.641 -4.757 1.00 81.12 75 PHE A N 1
ATOM 613 C CA . PHE A 1 75 ? 7.029 3.437 -5.072 1.00 81.12 75 PHE A CA 1
ATOM 614 C C . PHE A 1 75 ? 6.780 2.917 -6.488 1.00 81.12 75 PHE A C 1
ATOM 616 O O . PHE A 1 75 ? 7.729 2.591 -7.202 1.00 81.12 75 PHE A O 1
ATOM 623 N N . LEU A 1 76 ? 5.515 2.870 -6.914 1.00 82.94 76 LEU A N 1
ATOM 624 C CA . LEU A 1 76 ? 5.139 2.364 -8.229 1.00 82.94 76 LEU A CA 1
ATOM 625 C C . LEU A 1 76 ? 5.803 3.168 -9.355 1.00 82.94 76 LEU A C 1
ATOM 62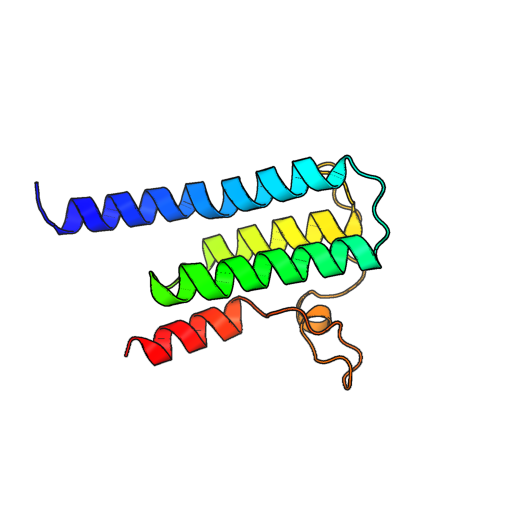7 O O . LEU A 1 76 ? 6.409 2.577 -10.248 1.00 82.94 76 LEU A O 1
ATOM 631 N N . TRP A 1 77 ? 5.727 4.502 -9.286 1.00 81.75 77 TRP A N 1
ATOM 632 C CA . TRP A 1 77 ? 6.167 5.395 -10.366 1.00 81.75 77 TRP A CA 1
ATOM 633 C C . TRP A 1 77 ? 7.644 5.787 -10.293 1.00 81.75 77 TRP A C 1
ATOM 635 O O . TRP A 1 77 ? 8.311 5.883 -11.322 1.00 81.75 77 TRP A O 1
ATOM 645 N N . THR A 1 78 ? 8.177 5.999 -9.093 1.00 77.00 78 THR A N 1
ATOM 646 C CA . THR A 1 78 ? 9.553 6.480 -8.907 1.00 77.00 78 THR A CA 1
ATOM 647 C C . THR A 1 78 ? 10.518 5.327 -8.680 1.00 77.00 78 THR A C 1
ATOM 649 O O . THR A 1 78 ? 11.652 5.371 -9.149 1.00 77.00 78 THR A O 1
ATOM 652 N N . GLY A 1 79 ? 10.085 4.269 -7.987 1.00 66.75 79 GLY A N 1
ATOM 653 C CA . GLY A 1 79 ? 10.953 3.154 -7.608 1.00 66.75 79 GLY A CA 1
ATOM 654 C C . GLY A 1 79 ? 12.062 3.513 -6.620 1.00 66.75 79 GLY A C 1
ATOM 655 O O . GLY A 1 79 ? 12.893 2.652 -6.371 1.00 66.75 79 GLY A O 1
ATOM 656 N N . LYS A 1 80 ? 12.083 4.747 -6.090 1.00 62.59 80 LYS A N 1
ATOM 657 C CA . LYS A 1 80 ? 12.946 5.300 -5.027 1.00 62.59 80 LYS A CA 1
ATOM 658 C C . LYS A 1 80 ? 12.159 6.283 -4.169 1.00 62.59 80 LYS A C 1
ATOM 660 O O . LYS A 1 80 ? 11.226 6.903 -4.673 1.00 62.59 80 LYS A O 1
ATOM 665 N N . SER A 1 81 ? 12.559 6.443 -2.906 1.00 56.88 81 SER A N 1
ATOM 666 C CA . SER A 1 81 ? 12.033 7.435 -1.949 1.00 56.88 81 SER A CA 1
ATOM 667 C C . SER A 1 81 ? 12.445 8.887 -2.263 1.00 56.88 81 SER A C 1
ATOM 669 O O . SER A 1 81 ? 12.374 9.758 -1.405 1.00 56.88 81 SER A O 1
ATOM 671 N N . GLY A 1 82 ? 12.874 9.165 -3.501 1.00 57.28 82 GLY A N 1
ATOM 672 C CA . GLY A 1 82 ? 13.188 10.510 -3.987 1.00 57.28 82 GLY A CA 1
ATOM 673 C C . GLY A 1 82 ? 11.976 11.236 -4.582 1.00 57.28 82 GLY A C 1
ATOM 674 O O . GLY A 1 82 ? 10.849 10.737 -4.551 1.00 57.28 82 GLY A O 1
ATOM 675 N N . THR A 1 83 ? 12.222 12.417 -5.161 1.00 53.19 83 THR A N 1
ATOM 676 C CA . THR A 1 83 ? 11.220 13.273 -5.818 1.00 53.19 83 THR A CA 1
ATOM 677 C C . THR A 1 83 ? 10.311 12.463 -6.740 1.00 53.19 83 THR A C 1
ATOM 679 O O . THR A 1 83 ? 10.754 11.844 -7.710 1.00 53.19 83 THR A O 1
ATOM 682 N N . SER A 1 84 ? 9.016 12.441 -6.404 1.00 57.31 84 SER A N 1
ATOM 683 C CA . SER A 1 84 ? 8.031 11.620 -7.100 1.00 57.31 84 SER A CA 1
ATOM 684 C C . SER A 1 84 ? 7.995 11.972 -8.583 1.00 57.31 84 SER A C 1
ATOM 686 O O . SER A 1 84 ? 7.656 13.100 -8.942 1.00 57.31 84 SER A O 1
ATOM 688 N N . LYS A 1 85 ? 8.232 10.993 -9.464 1.00 60.91 85 LYS A N 1
ATOM 689 C CA . LYS A 1 85 ? 7.784 11.126 -10.855 1.00 60.91 85 LYS A CA 1
ATOM 690 C C . LYS A 1 85 ? 6.263 11.310 -10.825 1.00 60.91 85 LYS A C 1
ATOM 692 O O . LYS A 1 85 ? 5.584 10.667 -10.014 1.00 60.91 85 LYS A O 1
ATOM 697 N N . ARG A 1 86 ? 5.723 12.231 -11.635 1.00 64.31 86 ARG A N 1
ATOM 698 C CA . ARG A 1 86 ? 4.268 12.450 -11.709 1.00 64.31 86 ARG A CA 1
ATOM 699 C C . ARG A 1 86 ? 3.597 11.110 -11.989 1.00 64.31 86 ARG A C 1
ATOM 701 O O . ARG A 1 86 ? 3.972 10.399 -12.917 1.00 64.31 86 ARG A O 1
ATOM 708 N N . ALA A 1 87 ? 2.622 10.764 -11.161 1.00 68.19 87 ALA A N 1
ATOM 709 C CA . ALA A 1 87 ? 1.858 9.547 -11.353 1.00 68.19 87 ALA A CA 1
ATOM 710 C C . ALA A 1 87 ? 1.078 9.628 -12.666 1.00 68.19 87 ALA A C 1
ATOM 712 O O . ALA A 1 87 ? 0.254 10.525 -12.833 1.00 68.19 87 ALA A O 1
ATOM 713 N N . LEU A 1 88 ? 1.337 8.676 -13.560 1.00 71.06 88 LEU A N 1
ATOM 714 C CA . LEU A 1 88 ? 0.773 8.655 -14.910 1.00 71.06 88 LEU A CA 1
ATOM 715 C C . LEU A 1 88 ? -0.713 8.272 -14.922 1.00 71.06 88 LEU A C 1
ATOM 717 O O . LEU A 1 88 ? -1.429 8.601 -15.860 1.00 71.06 88 LEU A O 1
ATOM 721 N N . ILE A 1 89 ? -1.181 7.575 -13.882 1.00 80.06 89 ILE A N 1
ATOM 722 C CA . ILE A 1 89 ? -2.546 7.050 -13.792 1.00 80.06 89 ILE A CA 1
ATOM 723 C C . ILE A 1 89 ? -3.126 7.366 -12.407 1.00 80.06 89 ILE A C 1
ATOM 725 O O . ILE A 1 89 ? -2.428 7.288 -11.386 1.00 80.06 89 ILE A O 1
ATOM 729 N N . ALA A 1 90 ? -4.409 7.737 -12.373 1.00 83.81 90 ALA A N 1
ATOM 730 C CA . ALA A 1 90 ? -5.170 7.902 -11.138 1.00 83.81 90 ALA A CA 1
ATOM 731 C C . ALA A 1 90 ? -5.226 6.577 -10.364 1.00 83.81 90 ALA A C 1
ATOM 733 O O . ALA A 1 90 ? -5.466 5.525 -10.950 1.00 83.81 90 ALA A O 1
ATOM 734 N N . TRP A 1 91 ? -5.034 6.620 -9.043 1.00 83.19 91 TRP A N 1
ATOM 735 C CA . TRP A 1 91 ? -4.982 5.400 -8.228 1.00 83.19 91 TRP A CA 1
ATOM 736 C C . TRP A 1 91 ? -6.265 4.566 -8.324 1.00 83.19 91 TRP A C 1
ATOM 738 O O . TRP A 1 91 ? -6.202 3.347 -8.393 1.00 83.19 91 TRP A O 1
ATOM 748 N N . GLU A 1 92 ? -7.418 5.225 -8.418 1.00 83.50 92 GLU A N 1
ATOM 749 C CA . GLU A 1 92 ? -8.724 4.573 -8.564 1.00 83.50 92 GLU A CA 1
ATOM 750 C C . GLU A 1 92 ? -8.800 3.721 -9.839 1.00 83.50 92 GLU A C 1
ATOM 752 O O . GLU A 1 92 ? -9.303 2.602 -9.803 1.00 83.50 92 GLU A O 1
ATOM 757 N N . ARG A 1 93 ? -8.190 4.173 -10.945 1.00 84.56 93 ARG A N 1
ATOM 758 C CA . ARG A 1 93 ? -8.092 3.369 -12.174 1.00 84.56 93 ARG A CA 1
ATOM 759 C C . ARG A 1 93 ? -7.209 2.136 -12.011 1.00 84.56 93 ARG A C 1
ATOM 761 O O . ARG A 1 93 ? -7.463 1.118 -12.640 1.00 84.56 93 ARG A O 1
ATOM 768 N N . ILE A 1 94 ? -6.190 2.205 -11.159 1.00 85.69 94 ILE A N 1
ATOM 769 C CA . ILE A 1 94 ? -5.313 1.065 -10.861 1.00 85.69 94 ILE A CA 1
ATOM 770 C C . ILE A 1 94 ? -6.078 0.012 -10.041 1.00 85.69 94 ILE A C 1
ATOM 772 O O . ILE A 1 94 ? -5.858 -1.189 -10.223 1.00 85.69 94 ILE A O 1
ATOM 776 N N . CYS A 1 95 ? -7.001 0.447 -9.179 1.00 86.69 95 CYS A N 1
ATOM 777 C CA . CYS A 1 95 ? -7.825 -0.447 -8.369 1.00 86.69 95 CYS A CA 1
ATOM 778 C C . CYS A 1 95 ? -8.884 -1.219 -9.172 1.00 86.69 95 CYS A C 1
ATOM 780 O O . CYS A 1 95 ? -9.322 -2.280 -8.735 1.00 86.69 95 CYS A O 1
ATOM 782 N N . LEU A 1 96 ? -9.278 -0.726 -10.350 1.00 87.31 96 LEU A N 1
ATOM 783 C CA . LEU A 1 96 ? -10.272 -1.391 -11.195 1.00 87.31 96 LEU A CA 1
ATOM 784 C C . LEU A 1 96 ? -9.836 -2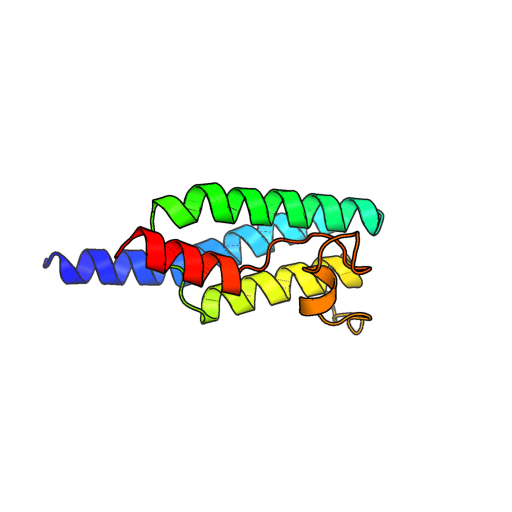.813 -11.601 1.00 87.31 96 LEU A C 1
ATOM 786 O O .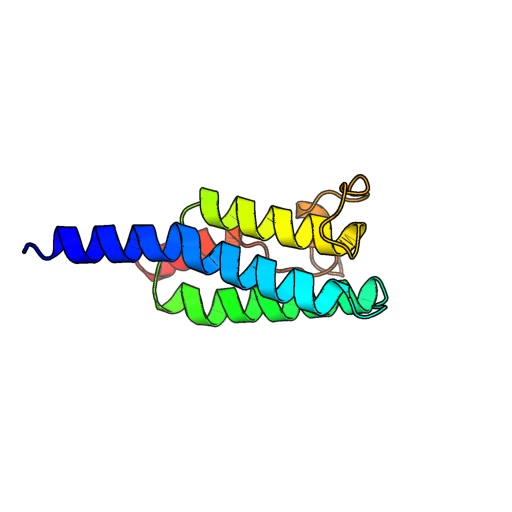 LEU A 1 96 ? -8.634 -3.090 -11.726 1.00 87.31 96 LEU A O 1
ATOM 790 N N . PRO A 1 97 ? -10.792 -3.727 -11.848 1.00 86.12 97 PRO A N 1
ATOM 791 C CA . PRO A 1 97 ? -10.478 -5.067 -12.323 1.00 86.12 97 PRO A CA 1
ATOM 792 C C . PRO A 1 97 ? -9.806 -5.016 -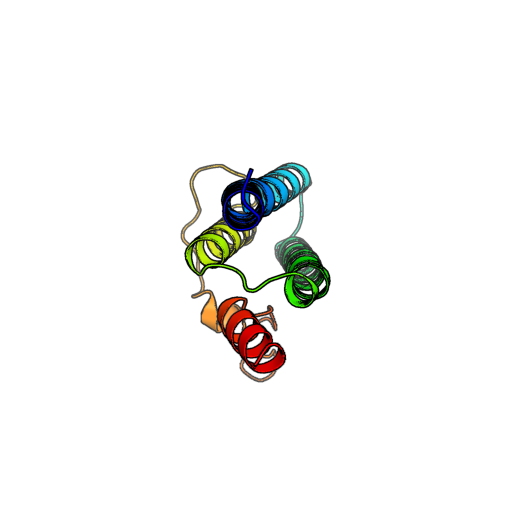13.700 1.00 86.12 97 PRO A C 1
ATOM 794 O O . PRO A 1 97 ? -9.998 -4.079 -14.479 1.00 86.12 97 PRO A O 1
ATOM 797 N N . LYS A 1 98 ? -9.039 -6.063 -14.029 1.00 84.62 98 LYS A N 1
ATOM 798 C CA . LYS A 1 98 ? -8.348 -6.166 -15.328 1.00 84.62 98 LYS A CA 1
ATOM 799 C C . LYS A 1 98 ? -9.309 -6.102 -16.518 1.00 84.62 98 LYS A C 1
ATOM 801 O O . LYS A 1 98 ? -8.952 -5.553 -17.552 1.00 84.62 98 LYS A O 1
ATOM 806 N N . THR A 1 99 ? -10.529 -6.609 -16.350 1.00 86.44 99 THR A N 1
ATOM 807 C CA . THR A 1 99 ? -11.605 -6.549 -17.352 1.00 86.44 99 THR A CA 1
ATOM 808 C C . THR A 1 99 ? -12.040 -5.120 -17.679 1.00 86.44 99 THR A C 1
ATOM 810 O O . THR A 1 99 ? -12.468 -4.861 -18.795 1.00 86.44 99 THR A O 1
ATOM 813 N N . ALA A 1 100 ? -11.877 -4.181 -16.743 1.00 86.31 100 ALA A N 1
ATOM 814 C CA . ALA A 1 100 ? -12.173 -2.760 -16.920 1.00 86.31 100 ALA A CA 1
ATOM 815 C C . ALA A 1 100 ? -10.920 -1.923 -17.264 1.00 86.31 100 ALA A C 1
ATOM 817 O O . ALA A 1 100 ? -10.927 -0.702 -17.111 1.00 86.31 100 ALA A O 1
ATOM 818 N N . GLY A 1 101 ? -9.818 -2.564 -17.677 1.00 82.25 101 GLY A N 1
ATOM 819 C CA . GLY A 1 101 ? -8.553 -1.888 -17.996 1.00 82.25 101 GLY A CA 1
ATOM 820 C C . GLY A 1 101 ? -7.738 -1.443 -16.775 1.00 82.25 101 GLY A C 1
ATOM 821 O O . GLY A 1 101 ? -6.756 -0.716 -16.924 1.00 82.25 101 GLY A O 1
ATOM 822 N N . GLY A 1 102 ? -8.128 -1.869 -15.571 1.00 86.38 102 GLY A N 1
ATOM 823 C CA . GLY A 1 102 ? -7.390 -1.611 -14.339 1.00 86.38 102 GLY A CA 1
ATOM 824 C C . GLY A 1 102 ? -6.366 -2.691 -14.009 1.00 86.38 102 GLY A C 1
ATOM 825 O O . GLY A 1 102 ? -6.155 -3.656 -14.746 1.00 86.38 102 GLY A O 1
ATOM 826 N N . TRP A 1 103 ? -5.688 -2.533 -12.876 1.00 84.81 103 TRP A N 1
ATOM 827 C CA . TRP A 1 103 ? -4.606 -3.428 -12.464 1.00 84.81 103 TRP A CA 1
ATOM 828 C C . TRP A 1 103 ? -4.998 -4.362 -11.323 1.00 84.81 103 TRP A C 1
ATOM 830 O O . TRP A 1 103 ? -4.147 -5.123 -10.866 1.00 84.81 103 TRP A O 1
ATOM 840 N N . ASN A 1 104 ? -6.268 -4.388 -10.915 1.00 86.88 104 ASN A N 1
ATOM 841 C CA . ASN A 1 104 ? -6.797 -5.217 -9.833 1.00 86.88 104 ASN A CA 1
ATOM 842 C C . ASN A 1 104 ? -5.995 -5.040 -8.532 1.00 86.88 104 ASN A C 1
ATOM 844 O O . ASN A 1 104 ? -5.502 -6.006 -7.941 1.00 86.88 104 ASN A O 1
ATOM 848 N N . VAL A 1 105 ? -5.739 -3.783 -8.169 1.00 86.00 105 VAL A N 1
ATOM 849 C CA . VAL A 1 105 ? -5.151 -3.419 -6.877 1.00 86.00 105 VAL A CA 1
ATOM 850 C C . VAL A 1 105 ? -6.271 -3.218 -5.863 1.00 86.00 105 VAL A C 1
ATOM 852 O O . VAL A 1 105 ? -7.327 -2.686 -6.173 1.00 86.00 105 VAL A O 1
ATOM 855 N N . ILE A 1 106 ? -6.033 -3.655 -4.635 1.00 84.06 106 ILE A N 1
ATOM 856 C CA . ILE A 1 106 ? -6.992 -3.547 -3.538 1.00 84.06 106 ILE A CA 1
ATOM 857 C C . ILE A 1 106 ? -7.212 -2.068 -3.198 1.00 84.06 106 ILE A C 1
ATOM 859 O O . ILE A 1 106 ? -6.264 -1.363 -2.838 1.00 84.06 106 ILE A O 1
ATOM 863 N N . ASP A 1 107 ? -8.462 -1.604 -3.279 1.00 84.25 107 ASP A N 1
ATOM 864 C CA . ASP A 1 107 ? -8.824 -0.274 -2.795 1.00 84.25 107 ASP A CA 1
ATOM 865 C C . ASP A 1 107 ? -8.994 -0.292 -1.274 1.00 84.25 107 ASP A C 1
ATOM 867 O O . ASP A 1 107 ? -9.980 -0.791 -0.729 1.00 84.25 107 ASP A O 1
ATOM 871 N N . LEU A 1 108 ? -8.015 0.295 -0.589 1.00 81.81 108 LEU A N 1
ATOM 872 C CA . LEU A 1 108 ? -7.997 0.425 0.862 1.00 81.81 108 LEU A CA 1
ATOM 873 C C . LEU A 1 108 ? -9.216 1.170 1.427 1.00 81.81 108 LEU A C 1
ATOM 875 O O . LEU A 1 108 ? -9.609 0.890 2.556 1.00 81.81 108 LEU A O 1
ATOM 879 N N . LYS A 1 109 ? -9.817 2.114 0.687 1.00 81.88 109 LYS A N 1
ATOM 880 C CA . LYS A 1 109 ? -11.000 2.849 1.163 1.00 81.88 109 LYS A CA 1
ATOM 881 C C . LYS A 1 109 ? -12.226 1.944 1.202 1.00 81.88 109 LYS A C 1
ATOM 883 O O . LYS A 1 109 ? -12.879 1.865 2.241 1.00 81.88 109 LYS A O 1
ATOM 888 N N . VAL A 1 110 ? -12.492 1.254 0.092 1.00 83.62 110 VAL A N 1
ATOM 889 C CA . VAL A 1 110 ? -13.619 0.318 -0.047 1.00 83.62 110 VAL A CA 1
ATOM 890 C C . VAL A 1 110 ? -13.480 -0.813 0.967 1.00 83.62 110 VAL A C 1
ATOM 892 O O . VAL A 1 110 ? -14.437 -1.160 1.654 1.00 83.62 110 VAL A O 1
ATOM 895 N N . TRP A 1 111 ? -12.262 -1.327 1.147 1.00 81.06 111 TRP A N 1
ATOM 896 C CA . TRP A 1 111 ? -11.995 -2.352 2.151 1.00 81.06 111 TRP A CA 1
ATOM 897 C C . TRP A 1 111 ? -12.191 -1.876 3.580 1.00 81.06 111 TRP A C 1
ATOM 899 O O . TRP A 1 111 ? -12.741 -2.615 4.389 1.00 81.06 111 TRP A O 1
ATOM 909 N N . ASN A 1 112 ? -11.770 -0.657 3.909 1.00 82.88 112 ASN A N 1
ATOM 910 C CA . ASN A 1 112 ? -11.990 -0.125 5.246 1.00 82.88 112 ASN A CA 1
ATOM 911 C C . ASN A 1 112 ? -13.484 0.066 5.542 1.00 82.88 112 ASN A C 1
ATOM 913 O O . ASN A 1 112 ? -13.918 -0.210 6.653 1.00 82.88 112 ASN A O 1
ATOM 917 N N . GLN A 1 113 ? -14.277 0.483 4.549 1.00 82.81 113 GLN A N 1
ATOM 918 C CA . GLN A 1 113 ? -15.737 0.533 4.673 1.00 82.81 113 GLN A CA 1
ATOM 919 C C . GLN A 1 113 ? -16.330 -0.864 4.893 1.00 82.81 113 GLN A C 1
ATOM 921 O O . GLN A 1 113 ? -17.114 -1.047 5.818 1.00 82.81 113 GLN A O 1
ATOM 926 N N . ALA A 1 114 ? -15.897 -1.862 4.119 1.00 83.31 114 ALA A N 1
ATOM 927 C CA . ALA A 1 114 ? -16.335 -3.245 4.301 1.00 83.31 114 ALA A CA 1
ATOM 928 C C . ALA A 1 114 ? -15.944 -3.814 5.681 1.00 83.31 114 ALA A C 1
ATOM 930 O O . ALA A 1 114 ? -16.729 -4.526 6.301 1.00 83.31 114 ALA A O 1
ATOM 931 N N . ALA A 1 115 ? -14.756 -3.473 6.190 1.00 77.56 115 ALA A N 1
ATOM 932 C CA . ALA A 1 115 ? -14.306 -3.875 7.522 1.00 77.56 115 ALA A CA 1
ATOM 933 C C . ALA A 1 115 ? -15.155 -3.243 8.638 1.00 77.56 115 ALA A C 1
ATOM 935 O O . ALA A 1 115 ? -15.447 -3.917 9.620 1.00 77.56 115 ALA A O 1
ATOM 936 N N . ILE A 1 116 ? -15.602 -1.991 8.471 1.00 77.94 116 ILE A N 1
ATOM 937 C CA . ILE A 1 116 ? -16.556 -1.352 9.393 1.00 77.94 116 ILE A CA 1
ATOM 938 C C . ILE A 1 116 ? -17.886 -2.110 9.390 1.00 77.94 116 ILE A C 1
ATOM 940 O O . ILE A 1 116 ? -18.390 -2.434 10.457 1.00 77.94 116 ILE A O 1
ATOM 944 N N . CYS A 1 117 ? -18.425 -2.443 8.213 1.00 77.00 117 CYS A N 1
ATOM 945 C CA . CYS A 1 117 ? -19.680 -3.193 8.100 1.00 77.00 117 CYS A CA 1
ATOM 946 C C . CYS A 1 117 ? -19.614 -4.594 8.719 1.00 77.00 117 CYS A C 1
ATOM 948 O O . CYS A 1 117 ? -20.644 -5.121 9.101 1.00 77.00 117 CYS A O 1
ATOM 950 N N . LYS A 1 118 ? -18.428 -5.206 8.801 1.00 72.38 118 LYS A N 1
ATOM 951 C CA . LYS A 1 118 ? -18.236 -6.504 9.462 1.00 72.38 118 LYS A CA 1
ATOM 952 C C . LYS A 1 118 ? -18.239 -6.402 10.996 1.00 72.38 118 LYS A C 1
ATOM 954 O O . LYS A 1 118 ? -18.454 -7.406 11.666 1.00 72.38 118 LYS A O 1
ATOM 959 N N . LEU A 1 119 ? -17.900 -5.233 11.537 1.00 65.94 119 LEU A N 1
ATOM 960 C CA . LEU A 1 119 ? -17.788 -4.989 12.978 1.00 65.94 119 LEU A CA 1
ATOM 961 C C . LEU A 1 119 ? -19.069 -4.407 13.596 1.00 65.94 119 LEU A C 1
ATOM 963 O O . LEU A 1 119 ? -19.156 -4.354 14.822 1.00 65.94 119 LEU A O 1
ATOM 967 N N . LEU A 1 120 ? -20.006 -3.949 12.762 1.00 58.25 120 LEU A N 1
ATOM 968 C CA . LEU A 1 120 ? -21.373 -3.575 13.135 1.00 58.25 120 LEU A CA 1
ATOM 969 C C . LEU A 1 120 ? -22.282 -4.804 13.089 1.00 58.25 120 LEU A C 1
ATOM 971 O O . LEU A 1 120 ? -23.156 -4.890 13.975 1.00 58.25 120 LEU A O 1
#

Radius of gyration: 15.5 Å; chains: 1; bounding box: 38×23×52 Å

pLDDT: mean 75.86, std 10.29, range [49.31, 88.25]

Sequence (120 aa):
MSVQDAIVTKFNLIKCELPFRIIYRIENWSSKFLSYAGRLQLIKSVLFGVQTYWSQVFVLPQKVLKLIQTACRVFLWTGKSGTSKRALIAWERICLPKTAGGWNVIDLKVWNQAAICKLL

Secondary structure (DSSP, 8-state):
--HHHHHHHHHHHHHHHHHHHHHHHHHHHHTS---HHHHHHHHHHHHHHHHHHHHHH-PPPHHHHHHHHHHHHHHHHHSSSSSPPPPSS-HHHHHS-GGGTS-----HHHHHHHHHHHH-

Foldseek 3Di:
DDPVVVVVVVLVCCLPPVLVVLLVVLQVQLVDPDDLVRLLVVQQVVVVVCLVPVLVPDQDDPNSLVSNLVSSQQCNQVSHPDDRDPRPDDVVQQCDDVVSVHVVHDRPVVSSVVSVVVVD